Protein AF-A0A0F9K7W1-F1 (afdb_monomer_lite)

Secondary structure (DSSP, 8-state):
-EEEEEEEE-TTS-EEEEEESSHHHHHHHHHHHHHHH-SSGGGEEEEESSSEEEEESS-TT-EEEEEEEE--

Foldseek 3Di:
DKKKWKWKQALVRDTDIDIDPDDVVSVVVQVVVQVVVEPDPVQWDWDDDCWIKIHGNVDPRIIITIHMDDDD

Sequence (72 aa):
MKIYLVVVDDTHADIDVIPFYNKEEAIQYAKDIVERNCSSLGDLEEKVIEGWLFFCNYTFESFIFVIEKEIM

pLDDT: mean 79.81, std 12.0, range [53.75, 95.62]

Organism: NCBI:txid412755

Radius of gyration: 12.04 Å; chains: 1; bounding box: 35×19×32 Å

Structure (mmCIF, N/CA/C/O backbone):
data_AF-A0A0F9K7W1-F1
#
_entry.id   AF-A0A0F9K7W1-F1
#
loop_
_atom_site.group_PDB
_atom_site.id
_atom_site.type_symbol
_atom_site.label_atom_id
_atom_site.label_alt_id
_atom_site.label_comp_id
_atom_site.label_asym_id
_atom_site.label_entity_id
_atom_site.label_seq_id
_atom_site.pdbx_PDB_ins_code
_atom_site.Cartn_x
_atom_site.Cartn_y
_atom_site.Cartn_z
_atom_site.occupancy
_atom_site.B_iso_or_equiv
_atom_site.auth_seq_id
_atom_site.auth_comp_id
_atom_site.auth_asym_id
_atom_site.auth_atom_id
_atom_site.pdbx_PDB_model_num
ATOM 1 N N . MET A 1 1 ? -14.974 2.053 14.448 1.00 82.75 1 MET A N 1
ATOM 2 C CA . MET A 1 1 ? -14.111 0.923 13.995 1.00 82.75 1 MET A CA 1
ATOM 3 C C . MET A 1 1 ? -13.301 1.412 12.803 1.00 82.75 1 MET A C 1
ATOM 5 O O . MET A 1 1 ? -13.847 2.212 12.059 1.00 82.75 1 MET A O 1
ATOM 9 N N . LYS A 1 2 ? -12.035 1.017 12.619 1.00 88.75 2 LYS A N 1
ATOM 10 C CA . LYS A 1 2 ? -11.233 1.481 11.470 1.00 88.75 2 LYS A CA 1
ATOM 11 C C . LYS A 1 2 ? -11.187 0.435 10.357 1.00 88.75 2 LYS A C 1
ATOM 13 O O . LYS A 1 2 ? -11.174 -0.759 10.645 1.00 88.75 2 LYS A O 1
ATOM 18 N N . ILE A 1 3 ? -11.167 0.902 9.115 1.00 92.38 3 ILE A N 1
ATOM 19 C CA . ILE A 1 3 ? -10.902 0.116 7.910 1.00 92.38 3 ILE A CA 1
ATOM 20 C C . ILE A 1 3 ? -9.790 0.803 7.121 1.00 92.38 3 ILE A C 1
ATOM 22 O O . ILE A 1 3 ? -9.720 2.032 7.067 1.00 92.38 3 ILE A O 1
ATOM 26 N N . TYR A 1 4 ? -8.919 0.000 6.535 1.00 92.75 4 TYR A N 1
ATOM 27 C CA . TYR A 1 4 ? -7.816 0.427 5.692 1.00 92.75 4 TYR A CA 1
ATOM 28 C C . TYR A 1 4 ? -8.125 -0.028 4.272 1.00 92.75 4 TYR A C 1
ATOM 30 O O . TYR A 1 4 ? -8.345 -1.212 4.042 1.00 92.75 4 TYR A O 1
ATOM 38 N N . LEU A 1 5 ? -8.208 0.905 3.333 1.00 91.25 5 LEU A N 1
ATOM 39 C CA . LEU A 1 5 ? -8.506 0.605 1.935 1.00 91.25 5 LEU A CA 1
ATOM 40 C C . LEU A 1 5 ? -7.221 0.736 1.135 1.00 91.25 5 LEU A C 1
ATOM 42 O O . LEU A 1 5 ? -6.675 1.835 1.056 1.00 91.25 5 LEU A O 1
ATOM 46 N N . VAL A 1 6 ? -6.751 -0.366 0.557 1.00 91.62 6 VAL A N 1
ATOM 47 C CA . VAL A 1 6 ? -5.667 -0.334 -0.422 1.00 91.62 6 VAL A CA 1
ATOM 48 C C . VAL A 1 6 ? -6.282 -0.116 -1.798 1.00 91.62 6 VAL A C 1
ATOM 50 O O . VAL A 1 6 ? -7.033 -0.964 -2.269 1.00 91.62 6 VAL A O 1
ATOM 53 N N . VAL A 1 7 ? -5.990 1.022 -2.416 1.00 88.75 7 VAL A N 1
ATOM 54 C CA . VAL A 1 7 ? -6.377 1.378 -3.781 1.00 88.75 7 VAL A CA 1
ATOM 55 C C . VAL A 1 7 ? -5.185 1.098 -4.682 1.00 88.75 7 VAL A C 1
ATOM 57 O O . VAL A 1 7 ? -4.136 1.715 -4.507 1.00 88.75 7 VAL A O 1
ATOM 60 N N . VAL A 1 8 ? -5.339 0.159 -5.607 1.00 86.50 8 VAL A N 1
ATOM 61 C CA . VAL A 1 8 ? -4.326 -0.206 -6.598 1.00 86.50 8 VAL A CA 1
ATOM 62 C C . VAL A 1 8 ? -4.752 0.389 -7.933 1.00 86.50 8 VAL A C 1
ATOM 64 O O . VAL A 1 8 ? -5.838 0.078 -8.415 1.00 86.50 8 VAL A O 1
ATOM 67 N N . ASP A 1 9 ? -3.915 1.254 -8.495 1.00 80.31 9 ASP A N 1
ATOM 68 C CA . ASP A 1 9 ? -4.086 1.835 -9.827 1.00 80.31 9 ASP A CA 1
ATOM 69 C C . ASP A 1 9 ? -3.073 1.164 -10.766 1.00 80.31 9 ASP A C 1
ATOM 71 O O . ASP A 1 9 ? -1.871 1.446 -10.688 1.00 80.31 9 ASP A O 1
ATOM 75 N N . ASP A 1 10 ? -3.534 0.195 -11.565 1.00 68.25 10 ASP A N 1
ATOM 76 C CA . ASP A 1 10 ? -2.702 -0.479 -12.568 1.00 68.25 10 ASP A CA 1
ATOM 77 C C . ASP A 1 10 ? -2.739 0.295 -13.897 1.00 68.25 10 ASP A C 1
ATOM 79 O O . ASP A 1 10 ? -3.779 0.783 -14.339 1.00 68.25 10 ASP A O 1
ATOM 83 N N . THR A 1 11 ? -1.590 0.330 -14.573 1.00 62.84 11 THR A N 1
ATOM 84 C CA . THR A 1 11 ? -1.307 0.858 -15.921 1.00 62.84 11 THR A CA 1
ATOM 85 C C . THR A 1 11 ? -2.382 0.650 -16.990 1.00 62.84 11 THR A C 1
ATOM 87 O O . THR A 1 11 ? -2.419 1.389 -17.975 1.00 62.84 11 THR A O 1
ATOM 90 N N . HIS A 1 12 ? -3.252 -0.345 -16.823 1.00 64.56 12 HIS A N 1
ATOM 91 C CA . HIS A 1 12 ? -4.324 -0.697 -17.751 1.00 64.56 12 HIS A CA 1
ATOM 92 C C . HIS A 1 12 ? -5.670 -0.007 -17.445 1.00 64.56 12 HIS A C 1
ATOM 94 O O . HIS A 1 12 ? -6.659 -0.309 -18.111 1.00 64.56 12 HIS A O 1
ATOM 100 N N . ALA A 1 13 ? -5.682 0.969 -16.525 1.00 56.72 13 ALA A N 1
ATOM 101 C CA . ALA A 1 13 ? -6.829 1.787 -16.104 1.00 56.72 13 ALA A CA 1
ATOM 102 C C . ALA A 1 13 ? -7.892 1.063 -15.254 1.00 56.72 13 ALA A C 1
ATOM 104 O O . ALA A 1 13 ? -9.008 1.570 -15.102 1.00 56.72 13 ALA A O 1
ATOM 105 N N . ASP A 1 14 ? -7.534 -0.078 -14.665 1.00 74.31 14 ASP A N 1
ATOM 106 C CA . ASP A 1 14 ? -8.362 -0.767 -13.681 1.00 74.31 14 ASP A CA 1
ATOM 107 C C . ASP A 1 14 ? -7.957 -0.327 -12.266 1.00 74.31 14 ASP A C 1
ATOM 109 O O . ASP A 1 14 ? -6.786 -0.380 -11.886 1.00 74.31 14 ASP A O 1
ATOM 113 N N . ILE A 1 15 ? -8.947 0.135 -11.495 1.00 82.81 15 ILE A N 1
ATOM 114 C CA . ILE A 1 15 ? -8.777 0.532 -10.094 1.00 82.81 15 ILE A CA 1
ATOM 115 C C . ILE A 1 15 ? -9.381 -0.553 -9.209 1.00 82.81 15 ILE A C 1
ATOM 117 O O . ILE A 1 15 ? -10.604 -0.713 -9.162 1.00 82.81 15 ILE A O 1
ATOM 121 N N . ASP A 1 16 ? -8.529 -1.234 -8.449 1.00 87.31 16 ASP A N 1
ATOM 122 C CA . ASP A 1 16 ? -8.944 -2.204 -7.439 1.00 87.31 16 ASP A CA 1
ATOM 123 C C . ASP A 1 16 ? -8.915 -1.587 -6.038 1.00 87.31 16 ASP A C 1
ATOM 125 O O . ASP A 1 16 ? -8.009 -0.830 -5.688 1.00 87.31 16 ASP A O 1
ATOM 129 N N . VAL A 1 17 ? -9.902 -1.930 -5.202 1.00 90.81 17 VAL A N 1
ATOM 130 C CA . VAL A 1 17 ? -9.968 -1.489 -3.800 1.00 90.81 17 VAL A CA 1
ATOM 131 C C . VAL A 1 17 ? -10.103 -2.688 -2.873 1.00 90.81 17 VAL A C 1
ATOM 133 O O . VAL A 1 17 ? -11.097 -3.413 -2.910 1.00 90.81 17 VAL A O 1
ATOM 136 N N . ILE A 1 18 ? -9.113 -2.874 -2.003 1.00 93.25 18 ILE A N 1
ATOM 137 C CA . ILE A 1 18 ? -8.991 -4.049 -1.140 1.00 93.25 18 ILE A CA 1
ATOM 138 C C . ILE A 1 18 ? -9.058 -3.607 0.329 1.00 93.25 18 ILE A C 1
ATOM 140 O O . ILE A 1 18 ? -8.212 -2.825 0.772 1.00 93.25 18 ILE A O 1
ATOM 144 N N . PRO A 1 19 ? -10.062 -4.065 1.099 1.00 94.31 19 PRO A N 1
ATOM 145 C CA . PRO A 1 19 ? -10.232 -3.667 2.489 1.00 94.31 19 PRO A CA 1
ATOM 146 C C . PRO A 1 19 ? -9.412 -4.523 3.460 1.00 94.31 19 PRO A C 1
ATOM 148 O O . PRO A 1 19 ? -9.343 -5.743 3.339 1.00 94.31 19 PRO A O 1
ATOM 151 N N . PHE A 1 20 ? -8.898 -3.879 4.502 1.00 95.31 20 PHE A N 1
ATOM 152 C CA . PHE A 1 20 ? -8.188 -4.489 5.622 1.00 95.31 20 PHE A CA 1
ATOM 153 C C . PHE A 1 20 ? -8.693 -3.909 6.946 1.00 95.31 20 PHE A C 1
ATOM 155 O O . PHE A 1 20 ? -9.076 -2.742 7.031 1.00 95.31 20 PHE A O 1
ATOM 162 N N . TYR A 1 21 ? -8.661 -4.709 8.012 1.00 94.50 21 TYR A N 1
ATOM 163 C CA . TYR A 1 21 ? -8.957 -4.247 9.379 1.00 94.50 21 TYR A CA 1
ATOM 164 C C . TYR A 1 21 ? -7.692 -4.028 10.216 1.00 94.50 21 TYR A C 1
ATOM 166 O O . TYR A 1 21 ? -7.749 -3.386 11.264 1.00 94.50 21 TYR A O 1
ATOM 174 N N . ASN A 1 22 ? -6.554 -4.537 9.743 1.00 94.81 22 ASN A N 1
ATOM 175 C CA . ASN A 1 22 ? -5.240 -4.321 10.324 1.00 94.81 22 ASN A CA 1
ATOM 176 C C . ASN A 1 22 ? -4.430 -3.364 9.433 1.00 94.81 22 ASN A C 1
ATOM 178 O O . ASN A 1 22 ? -4.410 -3.498 8.209 1.00 94.81 22 ASN A O 1
ATOM 182 N N . LYS A 1 23 ? -3.776 -2.386 10.061 1.00 92.19 23 LYS A N 1
ATOM 183 C CA . LYS A 1 23 ? -3.012 -1.346 9.371 1.00 92.19 23 LYS A CA 1
ATOM 184 C C . LYS A 1 23 ? -1.735 -1.900 8.747 1.00 92.19 23 LYS A C 1
ATOM 186 O O . LYS A 1 23 ? -1.417 -1.585 7.604 1.00 92.19 23 LYS A O 1
ATOM 191 N N . GLU A 1 24 ? -0.979 -2.666 9.523 1.00 93.94 24 GLU A N 1
ATOM 192 C CA . GLU A 1 24 ? 0.315 -3.211 9.127 1.00 93.94 24 GLU A CA 1
ATOM 193 C C . GLU A 1 24 ? 0.164 -4.179 7.947 1.00 93.94 24 GLU A C 1
ATOM 195 O O . GLU A 1 24 ? 0.956 -4.115 7.012 1.00 93.94 24 GLU A O 1
ATOM 200 N N . GLU A 1 25 ? -0.895 -4.993 7.938 1.00 95.62 25 GLU A N 1
ATOM 201 C CA . GLU A 1 25 ? -1.252 -5.863 6.811 1.00 95.62 25 GLU A CA 1
ATOM 202 C C . GLU A 1 25 ? -1.570 -5.061 5.543 1.00 95.62 25 GLU A C 1
ATOM 204 O O . GLU A 1 25 ? -1.068 -5.398 4.474 1.00 95.62 25 GLU A O 1
ATOM 209 N N . ALA A 1 26 ? -2.343 -3.973 5.652 1.00 92.75 26 ALA A N 1
ATOM 210 C CA . ALA A 1 26 ? -2.673 -3.116 4.511 1.00 92.75 26 ALA A CA 1
ATOM 211 C C . ALA A 1 26 ? -1.425 -2.455 3.905 1.00 92.75 26 ALA A C 1
ATOM 213 O O . ALA A 1 26 ? -1.258 -2.409 2.686 1.00 92.75 26 ALA A O 1
ATOM 214 N N . ILE A 1 27 ? -0.530 -1.958 4.766 1.00 90.62 27 ILE A N 1
ATOM 215 C CA . ILE A 1 27 ? 0.735 -1.341 4.353 1.00 90.62 27 ILE A CA 1
ATOM 216 C C . ILE A 1 27 ? 1.656 -2.379 3.711 1.00 90.62 27 ILE A C 1
ATOM 218 O O . ILE A 1 27 ? 2.228 -2.103 2.659 1.00 90.62 27 ILE A O 1
ATOM 222 N N . GLN A 1 28 ? 1.801 -3.560 4.317 1.00 91.88 28 GLN A N 1
ATOM 223 C CA . GLN A 1 28 ? 2.649 -4.612 3.762 1.00 91.88 28 GLN A CA 1
ATOM 224 C C . GLN A 1 28 ? 2.115 -5.092 2.412 1.00 91.88 28 GLN A C 1
ATOM 226 O O . GLN A 1 28 ? 2.885 -5.215 1.468 1.00 91.88 28 GLN A O 1
ATOM 231 N N . TYR A 1 29 ? 0.797 -5.268 2.289 1.00 91.75 29 TYR A N 1
ATOM 232 C CA . TYR A 1 29 ? 0.170 -5.612 1.018 1.00 91.75 29 TYR A CA 1
ATOM 233 C C . TYR A 1 29 ? 0.473 -4.566 -0.065 1.00 91.75 29 TYR A C 1
ATOM 235 O O . TYR A 1 29 ? 0.876 -4.923 -1.168 1.00 91.75 29 TYR A O 1
ATOM 243 N N . ALA A 1 30 ? 0.327 -3.273 0.244 1.00 88.81 30 ALA A N 1
ATOM 244 C CA . ALA A 1 30 ? 0.633 -2.208 -0.707 1.00 88.81 30 ALA A CA 1
ATOM 245 C C . A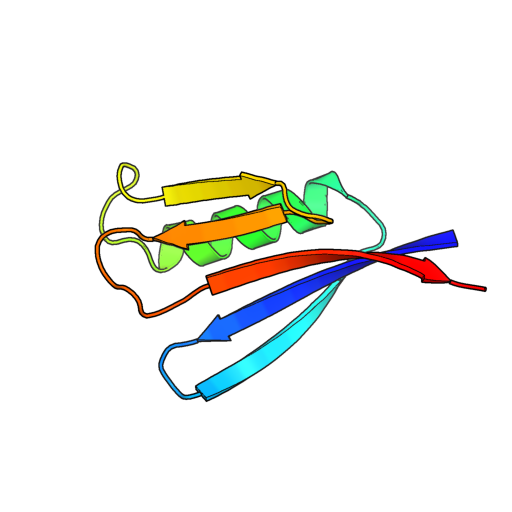LA A 1 30 ? 2.107 -2.225 -1.150 1.00 88.81 30 ALA A C 1
ATOM 247 O O . ALA A 1 30 ? 2.385 -2.108 -2.343 1.00 88.81 30 ALA A O 1
ATOM 248 N N . LYS A 1 31 ? 3.040 -2.435 -0.212 1.00 86.31 31 LYS A N 1
ATOM 249 C CA . LYS A 1 31 ? 4.473 -2.589 -0.513 1.00 86.31 31 LYS A CA 1
ATOM 250 C C . LYS A 1 31 ? 4.729 -3.776 -1.430 1.00 86.31 31 LYS A C 1
ATOM 252 O O . LYS A 1 31 ? 5.359 -3.595 -2.463 1.00 86.31 31 LYS A O 1
ATOM 257 N N . ASP A 1 32 ? 4.170 -4.941 -1.116 1.00 87.38 32 ASP A N 1
ATOM 258 C CA . ASP A 1 32 ? 4.353 -6.159 -1.908 1.00 87.38 32 ASP A CA 1
ATOM 259 C C . ASP A 1 32 ? 3.857 -5.995 -3.356 1.00 87.38 32 ASP A C 1
ATOM 261 O O . ASP A 1 32 ? 4.463 -6.542 -4.277 1.00 87.38 32 ASP A O 1
ATOM 265 N N . ILE A 1 33 ? 2.757 -5.265 -3.585 1.00 84.50 33 ILE A N 1
ATOM 266 C CA . ILE A 1 33 ? 2.255 -5.017 -4.946 1.00 84.50 33 ILE A CA 1
ATOM 267 C C . ILE A 1 33 ? 3.159 -4.023 -5.689 1.00 84.50 33 ILE A C 1
ATOM 269 O O . ILE A 1 33 ? 3.522 -4.291 -6.833 1.00 84.50 33 ILE A O 1
ATOM 273 N N . VAL A 1 34 ? 3.575 -2.917 -5.055 1.00 80.56 34 VAL A N 1
ATOM 274 C CA . VAL A 1 34 ? 4.514 -1.968 -5.686 1.00 80.56 34 VAL A CA 1
ATOM 275 C C . VAL A 1 34 ? 5.850 -2.645 -5.991 1.00 80.56 34 VAL A C 1
ATOM 277 O O . VAL A 1 34 ? 6.360 -2.503 -7.096 1.00 80.56 34 VAL A O 1
ATOM 280 N N . GLU A 1 35 ? 6.394 -3.444 -5.072 1.00 80.00 35 GLU A N 1
ATOM 281 C CA . GLU A 1 35 ? 7.648 -4.181 -5.274 1.00 80.00 35 GLU A CA 1
ATOM 282 C C . GLU A 1 35 ? 7.583 -5.162 -6.449 1.00 80.00 35 GLU A C 1
ATOM 284 O O . GLU A 1 35 ? 8.568 -5.309 -7.167 1.00 80.00 35 GLU A O 1
ATOM 289 N N . ARG A 1 36 ? 6.433 -5.810 -6.689 1.00 78.38 36 ARG A N 1
ATOM 290 C CA . ARG A 1 36 ? 6.240 -6.679 -7.867 1.00 78.38 36 ARG A CA 1
ATOM 291 C C . ARG A 1 36 ? 6.252 -5.905 -9.182 1.00 78.38 36 ARG A C 1
ATOM 293 O O . ARG A 1 36 ? 6.628 -6.475 -10.204 1.00 78.38 36 ARG A O 1
ATOM 300 N N . ASN A 1 37 ? 5.838 -4.641 -9.147 1.00 73.44 37 ASN A N 1
ATOM 301 C CA . ASN A 1 37 ? 5.755 -3.774 -10.319 1.00 73.44 37 ASN A CA 1
ATOM 302 C C . ASN A 1 37 ? 7.046 -2.958 -10.535 1.00 73.44 37 ASN A C 1
ATOM 304 O O . ASN A 1 37 ? 7.328 -2.531 -11.654 1.00 73.44 37 ASN A O 1
ATOM 308 N N . CYS A 1 38 ? 7.869 -2.777 -9.498 1.00 70.06 38 CYS A N 1
ATOM 309 C CA . CYS A 1 38 ? 9.175 -2.131 -9.599 1.00 70.06 38 CYS A CA 1
ATOM 310 C C . CYS A 1 38 ? 10.214 -3.092 -10.208 1.00 70.06 38 CYS A C 1
ATOM 312 O O . CYS A 1 38 ? 10.441 -4.196 -9.719 1.00 70.06 38 CYS A O 1
ATOM 314 N N . SER A 1 39 ? 10.925 -2.646 -11.250 1.00 63.12 39 SER A N 1
ATOM 315 C CA . SER A 1 39 ? 12.010 -3.426 -11.877 1.00 63.12 39 SER A CA 1
ATOM 316 C C . SER A 1 39 ? 13.248 -3.579 -10.978 1.00 63.12 39 SER A C 1
ATOM 318 O O . SER A 1 39 ? 14.048 -4.496 -11.177 1.00 63.12 39 SER A O 1
ATOM 320 N N . SER A 1 40 ? 13.421 -2.699 -9.983 1.00 63.47 40 SER A N 1
ATOM 321 C CA . SER A 1 40 ? 14.458 -2.802 -8.958 1.00 63.47 40 SER A CA 1
ATOM 322 C C . SER A 1 40 ? 13.952 -2.322 -7.590 1.00 63.47 40 SER A C 1
ATOM 324 O O . SER A 1 40 ? 13.165 -1.382 -7.498 1.00 63.47 40 SER A O 1
ATOM 326 N N . LEU A 1 41 ? 14.442 -2.937 -6.506 1.00 56.19 41 LEU A N 1
ATOM 327 C CA . LEU A 1 41 ? 14.099 -2.574 -5.118 1.00 56.19 41 LEU A CA 1
ATOM 328 C C . LEU A 1 41 ? 14.475 -1.125 -4.744 1.00 56.19 41 LEU A C 1
ATOM 330 O O . LEU A 1 41 ? 13.990 -0.611 -3.742 1.00 56.19 41 LEU A O 1
ATOM 334 N N . GLY A 1 42 ? 15.349 -0.470 -5.517 1.00 55.97 42 GLY A N 1
ATOM 335 C CA . GLY A 1 42 ? 15.758 0.918 -5.285 1.00 55.97 42 GLY A CA 1
ATOM 336 C C . GLY A 1 42 ? 14.766 1.961 -5.802 1.00 55.97 42 GLY A C 1
ATOM 337 O O . GLY A 1 42 ? 14.958 3.144 -5.534 1.00 55.97 42 GLY A O 1
ATOM 338 N N . ASP A 1 43 ? 13.728 1.533 -6.525 1.00 67.81 43 ASP A N 1
ATOM 339 C CA . ASP A 1 43 ? 12.782 2.432 -7.189 1.00 67.81 43 ASP A CA 1
ATOM 340 C C . ASP A 1 43 ? 11.496 2.667 -6.387 1.00 67.81 43 ASP A C 1
ATOM 342 O O . ASP A 1 43 ? 10.680 3.487 -6.804 1.00 67.81 43 ASP A O 1
ATOM 346 N N . LEU A 1 44 ? 11.304 1.974 -5.258 1.00 74.62 44 LEU A N 1
ATOM 347 C CA . LEU A 1 44 ? 10.130 2.145 -4.403 1.00 74.62 44 LEU A CA 1
ATOM 348 C C . LEU A 1 44 ? 10.252 3.422 -3.564 1.00 74.62 44 LEU A C 1
ATOM 350 O O . LEU A 1 44 ? 11.184 3.578 -2.774 1.00 74.62 44 LEU A O 1
ATOM 354 N N . GLU A 1 45 ? 9.259 4.300 -3.674 1.00 78.19 45 GLU A N 1
ATOM 355 C CA . GLU A 1 45 ? 9.094 5.461 -2.803 1.00 78.19 45 GLU A CA 1
ATOM 356 C C . GLU A 1 45 ? 7.822 5.357 -1.955 1.00 78.19 45 GLU A C 1
ATOM 358 O O . GLU A 1 45 ? 6.782 4.866 -2.397 1.00 78.19 45 GLU A O 1
ATOM 363 N N . GLU A 1 46 ? 7.908 5.871 -0.726 1.00 83.19 46 GLU A N 1
ATOM 364 C CA . GLU A 1 46 ? 6.796 5.993 0.219 1.00 83.19 46 GLU A CA 1
ATOM 365 C C . GLU A 1 46 ? 6.554 7.479 0.537 1.00 83.19 46 GLU A C 1
ATOM 367 O O . GLU A 1 46 ? 7.475 8.211 0.912 1.00 83.19 46 GLU A O 1
ATOM 372 N N . LYS A 1 47 ? 5.302 7.933 0.422 1.00 84.25 47 LYS A N 1
ATOM 373 C CA . LYS A 1 47 ? 4.846 9.271 0.828 1.00 84.25 47 LYS A CA 1
ATOM 374 C C . LYS A 1 47 ? 3.663 9.150 1.780 1.00 84.25 47 LYS A C 1
ATOM 376 O O . LYS A 1 47 ? 2.702 8.449 1.495 1.00 84.25 47 LYS A O 1
ATOM 381 N N . VAL A 1 48 ? 3.697 9.879 2.893 1.00 81.25 48 VAL A N 1
ATOM 382 C CA . VAL A 1 48 ? 2.608 9.884 3.883 1.00 81.25 48 VAL A CA 1
ATOM 383 C C . VAL A 1 48 ? 1.805 11.179 3.742 1.00 81.25 48 VAL A C 1
ATOM 385 O O . VAL A 1 48 ? 2.284 12.244 4.128 1.00 81.25 48 VAL A O 1
ATOM 388 N N . ILE A 1 49 ? 0.607 11.103 3.155 1.00 75.69 49 ILE A N 1
ATOM 389 C CA . ILE A 1 49 ? -0.282 12.250 2.886 1.00 75.69 49 ILE A CA 1
ATOM 390 C C . ILE A 1 49 ? -1.726 11.807 3.135 1.00 75.69 49 ILE A C 1
ATOM 392 O O . ILE A 1 49 ? -2.305 11.135 2.290 1.00 75.69 49 ILE A O 1
ATOM 396 N N . GLU A 1 50 ? -2.286 12.135 4.307 1.00 71.81 50 GLU A N 1
ATOM 397 C CA . GLU A 1 50 ? -3.641 11.700 4.722 1.00 71.81 50 GLU A CA 1
ATOM 398 C C . GLU A 1 50 ? -3.903 10.188 4.491 1.00 71.81 50 GLU A C 1
ATOM 400 O O . GLU A 1 50 ? -5.018 9.754 4.216 1.00 71.81 50 GLU A O 1
ATOM 405 N N . GLY A 1 51 ? -2.840 9.383 4.595 1.00 78.44 51 GLY A N 1
ATOM 406 C CA . GLY A 1 51 ? -2.761 7.996 4.143 1.00 78.44 51 GLY A CA 1
ATOM 407 C C . GLY A 1 51 ? -1.317 7.632 3.784 1.00 78.44 51 GLY A C 1
ATOM 408 O O . GLY A 1 51 ? -0.397 8.416 4.040 1.00 78.44 51 GLY A O 1
ATOM 409 N N . TRP A 1 52 ? -1.111 6.457 3.189 1.00 83.19 52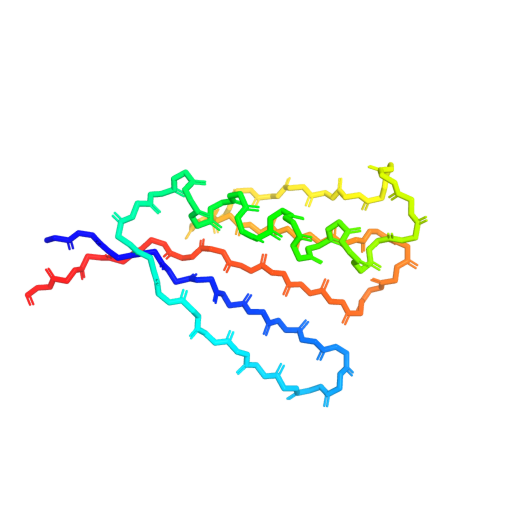 TRP A N 1
ATOM 410 C CA . TRP A 1 52 ? 0.199 6.007 2.698 1.00 83.19 52 TRP A CA 1
ATOM 411 C C . TRP A 1 52 ? 0.151 5.810 1.188 1.00 83.19 52 TRP A C 1
ATOM 413 O O . TRP A 1 52 ? -0.654 5.030 0.699 1.00 83.19 52 TRP A O 1
ATOM 423 N N . LEU A 1 53 ? 1.004 6.512 0.454 1.00 82.25 53 LEU A N 1
ATOM 424 C CA . LEU A 1 53 ? 1.172 6.388 -0.988 1.00 82.25 53 LEU A CA 1
ATOM 425 C C . LEU A 1 53 ? 2.494 5.673 -1.278 1.00 82.25 53 LEU A C 1
ATOM 427 O O . LEU A 1 53 ? 3.547 6.111 -0.817 1.00 82.25 53 LEU A O 1
ATOM 431 N N . PHE A 1 54 ? 2.426 4.619 -2.079 1.00 81.00 54 PHE A N 1
ATOM 432 C CA . PHE A 1 54 ? 3.549 3.823 -2.557 1.00 81.00 54 PHE 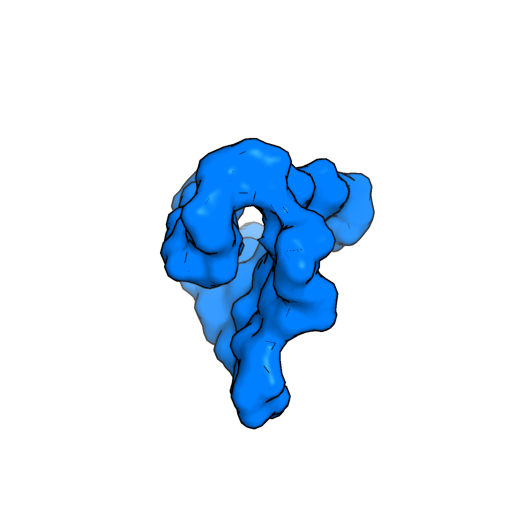A CA 1
ATOM 433 C C . PHE A 1 54 ? 3.588 3.869 -4.084 1.00 81.00 54 PHE A C 1
ATOM 435 O O . PHE A 1 54 ? 2.549 3.725 -4.730 1.00 81.00 54 PHE A O 1
ATOM 442 N N . PHE A 1 55 ? 4.762 4.077 -4.676 1.00 76.25 55 PHE A N 1
ATOM 443 C CA . PHE A 1 55 ? 4.917 4.111 -6.135 1.00 76.25 55 PHE A CA 1
ATOM 444 C C . PHE A 1 55 ? 6.349 3.782 -6.565 1.00 76.25 55 PHE A C 1
ATOM 446 O O . PHE A 1 55 ? 7.279 3.878 -5.764 1.00 76.25 55 PHE A O 1
ATOM 453 N N . CYS A 1 56 ? 6.510 3.401 -7.834 1.00 70.50 56 CYS A N 1
ATOM 454 C CA . CYS A 1 56 ? 7.811 3.155 -8.457 1.00 70.50 56 CYS A CA 1
ATOM 455 C C . CYS A 1 56 ? 8.284 4.398 -9.230 1.00 70.50 56 CYS A C 1
ATOM 457 O O . CYS A 1 56 ? 7.542 4.954 -10.035 1.00 70.50 56 CYS A O 1
ATOM 459 N N . ASN A 1 57 ? 9.535 4.820 -9.040 1.00 63.91 57 ASN A N 1
ATOM 460 C CA . ASN A 1 57 ? 10.118 5.986 -9.721 1.00 63.91 57 ASN A CA 1
ATOM 461 C C . ASN A 1 57 ? 10.437 5.767 -11.208 1.00 63.91 57 ASN A C 1
ATOM 463 O O . ASN A 1 57 ? 10.528 6.730 -11.970 1.00 63.91 57 ASN A O 1
ATOM 467 N N . TYR A 1 58 ? 10.679 4.520 -11.615 1.00 53.75 58 TYR A N 1
ATOM 468 C CA . TYR A 1 58 ? 11.202 4.208 -12.949 1.00 53.75 58 TYR A CA 1
ATOM 469 C C . TYR A 1 58 ? 10.120 4.220 -14.039 1.00 53.75 58 TYR A C 1
ATOM 471 O O . TYR A 1 58 ? 10.394 4.536 -15.196 1.00 53.75 58 TYR A O 1
ATOM 479 N N . THR A 1 59 ? 8.878 3.935 -13.662 1.00 54.97 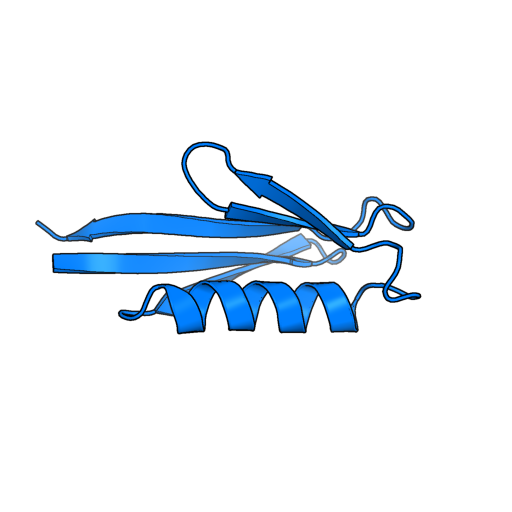59 THR A N 1
ATOM 480 C CA . THR A 1 59 ? 7.718 3.886 -14.547 1.00 54.97 59 THR A CA 1
ATOM 481 C C . THR A 1 59 ? 6.584 4.602 -13.817 1.00 54.97 59 THR A C 1
ATOM 483 O O . THR A 1 59 ? 6.103 4.132 -12.791 1.00 54.97 59 THR A O 1
ATOM 486 N N . PHE A 1 60 ? 6.188 5.786 -14.294 1.00 54.94 60 PHE A N 1
ATOM 487 C CA . PHE A 1 60 ? 5.116 6.640 -13.737 1.00 54.94 60 PHE A CA 1
ATOM 488 C C . PHE A 1 60 ? 3.708 6.025 -13.914 1.00 54.94 60 PHE A C 1
ATOM 490 O O . PHE A 1 60 ? 2.746 6.694 -14.278 1.00 54.94 60 PHE A O 1
ATOM 497 N N . GLU A 1 61 ? 3.608 4.722 -13.724 1.00 55.62 61 GLU A N 1
ATOM 498 C CA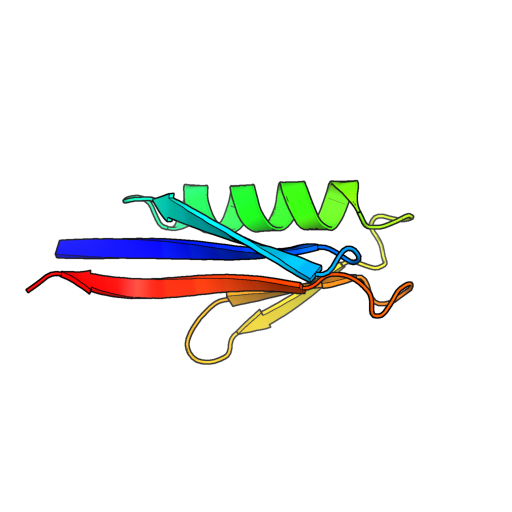 . GLU A 1 61 ? 2.656 3.853 -14.401 1.00 55.62 61 GLU A CA 1
A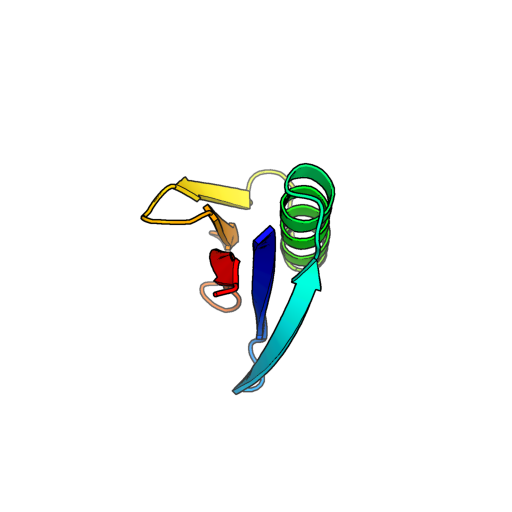TOM 499 C C . GLU A 1 61 ? 1.774 3.094 -13.399 1.00 55.62 61 GLU A C 1
ATOM 501 O O . GLU A 1 61 ? 0.691 2.643 -13.752 1.00 55.62 61 GLU A O 1
ATOM 506 N N . SER A 1 62 ? 2.161 3.013 -12.122 1.00 61.50 62 SER A N 1
ATOM 507 C CA . SER A 1 62 ? 1.308 2.432 -11.080 1.00 61.50 62 SER A CA 1
ATOM 508 C C . SER A 1 62 ? 1.507 3.121 -9.736 1.00 61.50 62 SER A C 1
ATOM 510 O O . SER A 1 62 ? 2.639 3.337 -9.292 1.00 61.50 62 SER A O 1
ATOM 512 N N . PHE A 1 63 ? 0.396 3.434 -9.069 1.00 75.31 63 PHE A N 1
ATOM 513 C CA . PHE A 1 63 ? 0.368 4.051 -7.744 1.00 75.31 63 PHE A CA 1
ATOM 514 C C . PHE A 1 63 ? -0.519 3.218 -6.822 1.00 75.31 63 PHE A C 1
ATOM 516 O O . PHE A 1 63 ? -1.587 2.757 -7.220 1.00 75.31 63 PHE A O 1
ATOM 523 N N . ILE A 1 64 ? -0.089 3.033 -5.575 1.00 82.19 64 ILE A N 1
ATOM 524 C CA . ILE A 1 64 ? -0.866 2.308 -4.571 1.00 82.19 64 ILE A CA 1
ATOM 525 C C . ILE A 1 64 ? -1.069 3.190 -3.356 1.00 82.19 64 ILE A C 1
ATOM 527 O O . ILE A 1 64 ? -0.114 3.699 -2.774 1.00 82.19 64 ILE A O 1
ATOM 531 N N . PHE A 1 65 ? -2.324 3.359 -2.957 1.00 86.06 65 PHE A N 1
ATOM 532 C CA . PHE A 1 65 ? -2.713 4.209 -1.839 1.00 86.06 65 PHE A CA 1
ATOM 533 C C . PHE A 1 65 ? -3.337 3.370 -0.735 1.00 86.06 65 PHE A C 1
ATOM 535 O O . PHE A 1 65 ? -4.171 2.517 -1.000 1.00 86.06 65 PHE A O 1
ATOM 542 N N . VAL A 1 66 ? -2.997 3.651 0.514 1.00 86.88 66 VAL A N 1
ATOM 543 C CA . VAL A 1 66 ? -3.649 3.086 1.693 1.00 86.88 66 VAL A CA 1
ATOM 544 C C . VAL A 1 66 ? -4.366 4.210 2.421 1.00 86.88 66 VAL A C 1
ATOM 546 O O . VAL A 1 66 ? -3.733 5.130 2.941 1.00 86.88 66 VAL A O 1
ATOM 549 N N . ILE A 1 67 ? -5.692 4.127 2.464 1.00 88.06 67 ILE A N 1
ATOM 550 C CA . ILE A 1 67 ? -6.569 5.128 3.075 1.00 88.06 67 ILE A CA 1
ATOM 551 C C . ILE A 1 67 ? -7.083 4.581 4.405 1.00 88.06 67 ILE A C 1
ATOM 553 O O . ILE A 1 67 ? -7.689 3.511 4.444 1.00 88.06 67 ILE A O 1
ATOM 557 N N . GLU A 1 68 ? -6.882 5.320 5.496 1.00 90.12 68 GLU A N 1
ATOM 558 C CA . GLU A 1 68 ? -7.516 5.021 6.783 1.00 90.12 68 GLU A CA 1
ATOM 559 C C . GLU A 1 68 ? -8.908 5.667 6.838 1.00 90.12 68 GLU A C 1
ATOM 561 O O . GLU A 1 68 ? -9.050 6.877 6.655 1.00 90.12 68 GLU A O 1
ATOM 566 N N . LYS A 1 69 ? -9.948 4.877 7.127 1.00 86.31 69 LYS A N 1
ATOM 567 C CA . LYS A 1 69 ? -11.317 5.376 7.283 1.00 86.31 69 LYS A CA 1
ATOM 568 C C . LYS A 1 69 ? -11.966 4.848 8.556 1.00 86.31 69 LYS A C 1
ATOM 570 O O . LYS A 1 69 ? -11.848 3.677 8.908 1.00 86.31 69 LYS A O 1
ATOM 575 N N . GLU A 1 70 ? -12.699 5.718 9.238 1.00 87.81 70 GLU A N 1
ATOM 576 C CA . GLU A 1 70 ? -13.554 5.331 10.355 1.00 87.81 70 GLU A CA 1
ATOM 577 C C . GLU A 1 70 ? -14.938 4.902 9.844 1.00 87.81 70 GLU A C 1
ATOM 579 O O . GLU A 1 70 ? -15.582 5.625 9.080 1.00 87.81 70 GLU A O 1
ATOM 584 N N . ILE A 1 71 ? -15.374 3.707 10.248 1.00 80.12 71 ILE A N 1
ATOM 585 C CA . ILE A 1 71 ? -16.726 3.188 10.035 1.00 80.12 71 ILE A CA 1
ATOM 586 C C . ILE A 1 71 ? -17.585 3.666 11.210 1.00 80.12 71 ILE A C 1
ATOM 588 O O . ILE A 1 71 ? -17.288 3.315 12.363 1.00 80.12 71 ILE A O 1
ATOM 592 N N . MET A 1 72 ? -18.598 4.475 10.881 1.00 78.31 72 MET A N 1
ATOM 593 C CA . MET A 1 72 ? -19.662 4.950 11.774 1.00 78.31 72 MET A CA 1
ATOM 594 C C . MET A 1 72 ? -20.771 3.915 11.931 1.00 78.31 72 MET A C 1
ATOM 596 O O . MET A 1 72 ? -21.091 3.249 10.921 1.00 78.31 72 MET A O 1
#